Protein AF-A0A848V085-F1 (afdb_monomer_lite)

Secondary structure (DSSP, 8-state):
---HHHHHHTT---S-TTEEEETTEEEETTEEHHHHHHHH-SS--

Structure (mmCIF, N/CA/C/O backbone):
data_AF-A0A848V085-F1
#
_entry.id   AF-A0A848V085-F1
#
loop_
_atom_site.group_PDB
_atom_site.id
_atom_site.type_symbol
_atom_site.label_atom_id
_atom_site.label_alt_id
_atom_site.label_comp_id
_atom_site.label_asym_id
_atom_site.label_entity_id
_atom_site.label_seq_id
_atom_site.pdbx_PDB_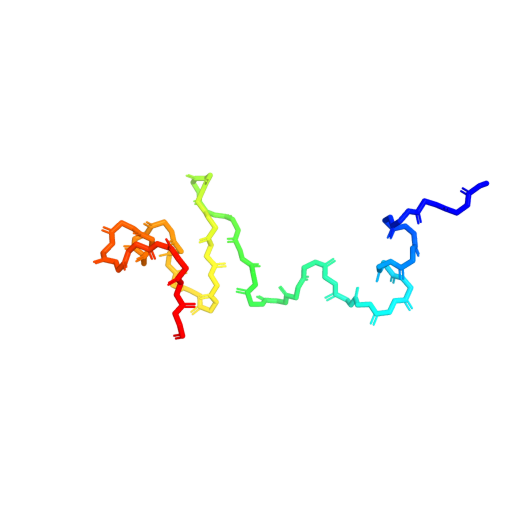ins_code
_atom_site.Cartn_x
_atom_site.Cartn_y
_atom_site.Cartn_z
_atom_site.occupancy
_atom_site.B_iso_or_equiv
_atom_site.auth_seq_id
_atom_site.auth_comp_id
_atom_site.auth_asym_id
_atom_site.auth_atom_id
_atom_site.pdbx_PDB_model_num
ATOM 1 N N . MET A 1 1 ? 11.993 -8.488 -27.776 1.00 58.97 1 MET A N 1
ATOM 2 C CA . MET A 1 1 ? 12.042 -7.117 -27.227 1.00 58.97 1 MET A CA 1
ATOM 3 C C . MET A 1 1 ? 11.824 -7.266 -25.734 1.00 58.97 1 MET A C 1
ATOM 5 O O . MET A 1 1 ? 10.820 -7.867 -25.390 1.00 58.97 1 MET A O 1
ATOM 9 N N . LYS A 1 2 ? 12.776 -6.880 -24.876 1.00 62.16 2 LYS A N 1
ATOM 10 C CA . LYS A 1 2 ? 12.577 -6.974 -23.420 1.00 62.16 2 LYS A CA 1
ATOM 11 C C . LYS A 1 2 ? 11.735 -5.779 -22.987 1.00 62.16 2 LYS A C 1
ATOM 13 O O . LYS A 1 2 ? 12.121 -4.642 -23.253 1.00 62.16 2 LYS A O 1
ATOM 18 N N . THR A 1 3 ? 10.565 -6.038 -22.428 1.00 79.69 3 THR A N 1
ATOM 19 C CA . THR A 1 3 ? 9.675 -5.012 -21.891 1.00 79.69 3 THR A CA 1
ATOM 20 C C . THR A 1 3 ? 10.217 -4.499 -20.558 1.00 79.69 3 THR A C 1
ATOM 22 O O . THR A 1 3 ? 11.047 -5.139 -19.915 1.00 79.69 3 THR A O 1
ATOM 25 N N . TYR A 1 4 ? 9.753 -3.326 -20.126 1.00 69.94 4 TYR A N 1
ATOM 26 C CA . TYR A 1 4 ? 10.066 -2.821 -18.787 1.00 69.94 4 TYR A CA 1
ATOM 27 C C . TYR A 1 4 ? 9.618 -3.809 -17.693 1.00 69.94 4 TYR A C 1
ATOM 29 O O . TYR A 1 4 ? 10.315 -3.963 -16.697 1.00 69.94 4 TYR A O 1
ATOM 37 N N . ALA A 1 5 ? 8.520 -4.540 -17.927 1.00 70.62 5 ALA A N 1
ATOM 38 C CA . ALA A 1 5 ? 8.061 -5.613 -17.048 1.00 70.62 5 ALA A CA 1
ATOM 39 C C . ALA A 1 5 ? 9.087 -6.758 -16.953 1.00 70.62 5 ALA A C 1
ATOM 41 O O . ALA A 1 5 ? 9.433 -7.164 -15.849 1.00 70.62 5 ALA A O 1
ATOM 42 N N . ASP A 1 6 ? 9.675 -7.181 -18.078 1.00 70.94 6 ASP A N 1
ATOM 43 C CA . ASP A 1 6 ? 10.702 -8.236 -18.090 1.00 70.94 6 ASP A CA 1
ATOM 44 C C . ASP A 1 6 ? 11.986 -7.841 -17.329 1.00 70.94 6 ASP A C 1
ATOM 46 O O . ASP A 1 6 ? 12.716 -8.708 -16.855 1.00 70.94 6 ASP A O 1
ATOM 50 N N . LEU A 1 7 ? 12.301 -6.541 -17.225 1.00 71.81 7 LEU A N 1
ATOM 51 C CA . LEU A 1 7 ? 13.448 -6.040 -16.448 1.00 71.81 7 LEU A CA 1
ATOM 52 C C . LEU A 1 7 ? 13.168 -6.034 -14.937 1.00 71.81 7 LEU A C 1
ATOM 54 O O . LEU A 1 7 ? 14.072 -6.303 -14.143 1.00 71.81 7 LEU A O 1
ATOM 58 N N . ILE A 1 8 ? 11.926 -5.733 -14.551 1.00 66.44 8 ILE A N 1
ATOM 59 C CA . ILE A 1 8 ? 11.465 -5.741 -13.157 1.00 66.44 8 ILE A CA 1
ATOM 60 C C . ILE A 1 8 ? 11.445 -7.182 -12.625 1.00 66.44 8 ILE A C 1
ATOM 62 O O . ILE A 1 8 ? 12.059 -7.445 -11.592 1.00 66.44 8 ILE A O 1
ATOM 66 N N . ASP A 1 9 ? 10.861 -8.121 -13.378 1.00 66.44 9 ASP A N 1
ATOM 67 C CA . ASP A 1 9 ? 10.804 -9.550 -13.019 1.00 66.44 9 ASP A CA 1
ATOM 68 C C . ASP A 1 9 ? 12.198 -10.171 -12.845 1.00 66.44 9 ASP A C 1
ATOM 70 O O . ASP A 1 9 ? 12.391 -11.093 -12.056 1.00 66.44 9 ASP A O 1
ATOM 74 N N . GLN A 1 10 ? 13.208 -9.656 -13.556 1.00 64.31 10 GLN A N 1
ATOM 75 C CA . GLN A 1 10 ? 14.574 -10.174 -13.473 1.00 64.31 10 GLN A CA 1
ATOM 76 C C . GLN A 1 10 ? 15.301 -9.784 -12.169 1.00 64.31 10 GLN A C 1
ATOM 78 O O . GLN A 1 10 ? 16.361 -10.340 -11.877 1.00 64.31 10 GLN A O 1
ATOM 83 N N . THR A 1 11 ? 14.782 -8.818 -11.403 1.00 62.25 11 THR A N 1
ATOM 84 C CA . THR A 1 11 ? 15.467 -8.255 -10.222 1.00 62.25 11 THR A CA 1
ATOM 85 C C . THR A 1 11 ? 14.618 -8.201 -8.954 1.00 62.25 11 THR A C 1
ATOM 87 O O . THR A 1 11 ? 15.190 -8.104 -7.868 1.00 62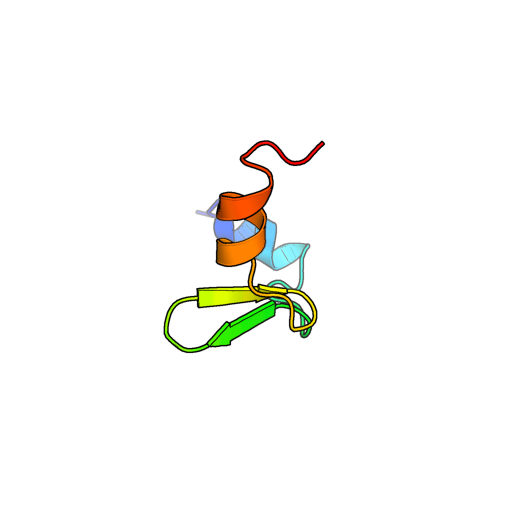.25 11 THR A O 1
ATOM 90 N N . PHE A 1 12 ? 13.291 -8.316 -9.054 1.00 64.31 12 PHE A N 1
ATOM 91 C CA . PHE A 1 12 ? 12.383 -8.226 -7.914 1.00 64.31 12 PHE A CA 1
ATOM 92 C C . PHE A 1 12 ? 11.374 -9.372 -7.918 1.00 64.31 12 PHE A C 1
ATOM 94 O O . PHE A 1 12 ? 10.589 -9.520 -8.847 1.00 64.31 12 PHE A O 1
ATOM 101 N N . ASP A 1 13 ? 11.366 -10.147 -6.834 1.00 68.62 13 ASP A N 1
ATOM 102 C CA . ASP A 1 13 ? 10.382 -11.203 -6.585 1.00 68.62 13 ASP A CA 1
ATOM 103 C C . ASP A 1 13 ? 9.074 -10.543 -6.098 1.00 68.62 13 ASP A C 1
ATOM 105 O O . ASP A 1 13 ? 8.774 -10.493 -4.905 1.00 68.62 13 ASP A O 1
ATOM 109 N N . PHE A 1 14 ? 8.355 -9.891 -7.016 1.00 73.38 14 PHE A N 1
ATOM 110 C CA . PHE A 1 14 ? 7.106 -9.180 -6.744 1.00 73.38 14 PHE A CA 1
ATOM 111 C C . PHE A 1 14 ? 5.930 -9.888 -7.434 1.00 73.38 14 PHE A C 1
ATOM 113 O O . PHE A 1 14 ? 6.037 -10.236 -8.607 1.00 73.38 14 PHE A O 1
ATOM 120 N N . PRO A 1 15 ? 4.770 -10.046 -6.772 1.00 74.75 15 PRO A N 1
ATOM 121 C CA . PRO A 1 15 ? 4.446 -9.610 -5.415 1.00 74.75 15 PRO A CA 1
ATOM 122 C C . PRO 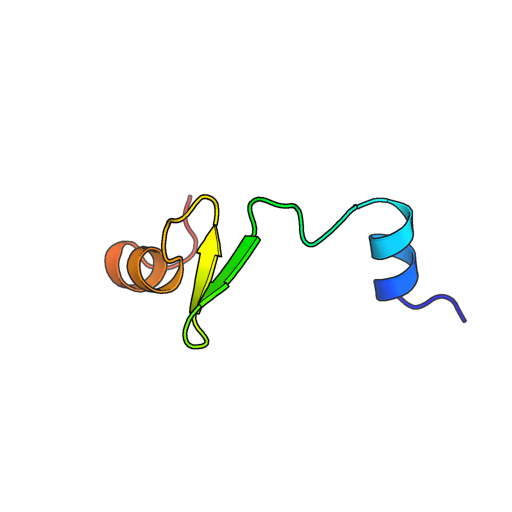A 1 15 ? 5.077 -10.498 -4.338 1.00 74.75 15 PRO A C 1
ATOM 124 O O . PRO A 1 15 ? 5.026 -11.725 -4.400 1.00 74.75 15 PRO A O 1
ATOM 127 N N . THR A 1 16 ? 5.622 -9.863 -3.302 1.00 82.50 16 THR A N 1
ATOM 128 C CA . THR A 1 16 ? 6.154 -10.566 -2.132 1.00 82.50 16 THR A CA 1
ATOM 129 C C . THR A 1 16 ? 5.006 -11.109 -1.255 1.00 82.50 16 THR A C 1
ATOM 131 O O . THR A 1 16 ? 3.852 -10.688 -1.385 1.00 82.50 16 THR A O 1
ATOM 134 N N . LYS A 1 17 ? 5.288 -12.050 -0.337 1.00 84.38 17 LYS A N 1
ATOM 135 C CA . LYS A 1 17 ? 4.274 -12.735 0.513 1.00 84.38 17 LYS A CA 1
ATOM 136 C C . LYS A 1 17 ? 3.434 -11.784 1.383 1.00 84.38 17 LYS A C 1
ATOM 138 O O . LYS A 1 17 ? 2.380 -12.166 1.899 1.00 84.38 17 LYS A O 1
ATOM 143 N N . GLU A 1 18 ? 3.929 -10.573 1.583 1.00 89.00 18 GLU A N 1
ATOM 144 C CA . GLU A 1 18 ? 3.334 -9.477 2.334 1.00 89.00 18 GLU A CA 1
ATOM 145 C C . GLU A 1 18 ? 2.145 -8.840 1.608 1.00 89.00 18 GLU A C 1
ATOM 147 O O . GLU A 1 18 ? 1.263 -8.286 2.273 1.00 89.00 18 GLU A O 1
ATOM 152 N N . PHE A 1 19 ? 2.107 -8.917 0.274 1.00 91.69 19 PHE A N 1
ATOM 153 C CA . PHE A 1 19 ? 1.023 -8.380 -0.541 1.00 91.69 19 PHE A CA 1
ATOM 154 C C . PHE A 1 19 ? -0.107 -9.397 -0.680 1.00 91.69 19 PHE A C 1
ATOM 156 O O . PHE A 1 19 ? 0.100 -10.553 -1.050 1.00 91.69 19 PHE A O 1
ATOM 163 N N . LYS A 1 20 ? -1.335 -8.957 -0.403 1.00 92.81 20 LYS A N 1
ATOM 164 C CA . LYS A 1 20 ? -2.550 -9.758 -0.589 1.00 92.81 20 LYS A CA 1
ATOM 165 C C . LYS A 1 20 ? -3.657 -8.901 -1.172 1.00 92.81 20 LYS A C 1
ATOM 167 O O . LYS A 1 20 ? -3.810 -7.750 -0.787 1.00 92.81 20 LYS A O 1
ATOM 172 N N . VAL A 1 21 ? -4.465 -9.478 -2.053 1.00 91.31 21 VAL A N 1
ATOM 173 C CA . VAL A 1 21 ? -5.700 -8.843 -2.521 1.00 91.31 21 VAL A CA 1
ATOM 174 C C . VAL A 1 21 ? -6.875 -9.544 -1.855 1.00 91.31 21 VAL A C 1
ATOM 176 O O . VAL A 1 21 ? -7.032 -10.756 -1.989 1.00 91.31 21 VAL A O 1
ATOM 179 N N . VAL A 1 22 ? -7.688 -8.789 -1.120 1.00 91.38 22 VAL A N 1
ATOM 180 C CA . VAL A 1 22 ? -8.890 -9.284 -0.436 1.00 91.38 22 VAL A CA 1
ATOM 181 C C . VAL A 1 22 ? -10.036 -8.353 -0.803 1.00 91.38 22 VAL A C 1
ATOM 183 O O . VAL A 1 22 ? -9.912 -7.147 -0.640 1.00 91.38 22 VAL A O 1
ATOM 186 N N . ASN A 1 23 ? -11.139 -8.888 -1.334 1.00 91.75 23 ASN A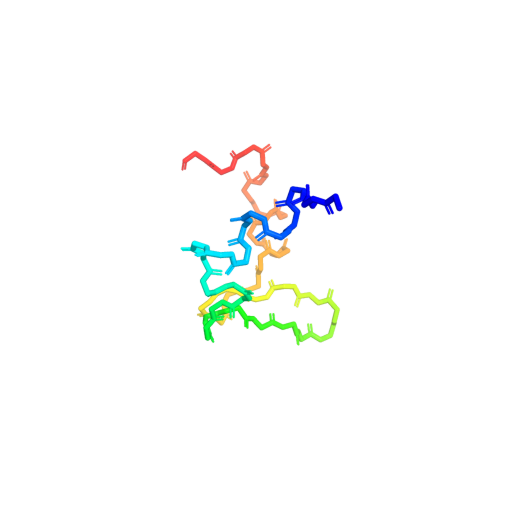 N 1
ATOM 187 C CA . ASN A 1 23 ? -12.306 -8.092 -1.745 1.00 91.75 23 ASN A CA 1
ATOM 188 C C . ASN A 1 23 ? -11.948 -6.891 -2.643 1.00 91.75 23 ASN A C 1
ATOM 190 O O . ASN A 1 23 ? -12.451 -5.787 -2.447 1.00 91.75 23 ASN A O 1
ATOM 194 N N . ASN A 1 24 ? -11.058 -7.102 -3.619 1.00 90.56 24 ASN A N 1
ATOM 195 C CA . ASN A 1 24 ? -10.570 -6.056 -4.526 1.00 90.56 24 ASN A CA 1
ATOM 196 C C . ASN A 1 24 ? -9.776 -4.916 -3.856 1.00 90.56 24 ASN A C 1
ATOM 198 O O . ASN A 1 24 ? -9.533 -3.887 -4.484 1.00 90.56 24 ASN A O 1
ATOM 202 N N . GLN A 1 25 ? -9.341 -5.099 -2.611 1.00 91.31 25 GLN A N 1
ATOM 203 C CA . GLN A 1 25 ? -8.517 -4.147 -1.875 1.00 91.31 25 GLN A CA 1
ATOM 204 C C . GLN A 1 25 ? -7.117 -4.715 -1.667 1.00 91.31 25 GLN A C 1
ATOM 206 O O . GLN A 1 25 ? -6.943 -5.910 -1.412 1.00 91.31 25 GLN A O 1
ATOM 211 N N . LEU A 1 26 ? -6.109 -3.852 -1.799 1.00 92.06 26 LEU A N 1
ATOM 212 C CA . LEU A 1 26 ? -4.715 -4.227 -1.607 1.00 92.06 26 LEU A CA 1
ATOM 213 C C . LEU A 1 26 ? -4.359 -4.154 -0.122 1.00 92.06 26 LEU A C 1
ATOM 215 O O . LEU A 1 26 ? -4.427 -3.094 0.499 1.00 92.06 26 LEU A O 1
ATOM 219 N N . HIS A 1 27 ? -3.946 -5.289 0.423 1.00 93.81 27 HIS A N 1
ATOM 220 C CA . HIS A 1 27 ? -3.400 -5.416 1.760 1.00 93.81 27 HIS A CA 1
ATOM 221 C C . HIS A 1 27 ? -1.882 -5.569 1.692 1.00 93.81 27 HIS A C 1
ATOM 223 O O . HIS A 1 27 ? -1.364 -6.359 0.900 1.00 93.81 27 HIS A O 1
ATOM 229 N N . PHE A 1 28 ? -1.183 -4.862 2.574 1.00 92.94 28 PHE A N 1
ATOM 230 C CA . PHE A 1 28 ? 0.256 -4.978 2.782 1.00 92.94 28 PHE A CA 1
ATOM 231 C C . PHE A 1 28 ? 0.517 -5.278 4.260 1.00 92.94 28 PHE A C 1
ATOM 233 O O . PHE A 1 28 ? 0.049 -4.547 5.130 1.00 92.94 28 PHE A O 1
ATOM 240 N N . HIS A 1 29 ? 1.174 -6.403 4.566 1.00 91.50 29 HIS A N 1
ATOM 241 C CA . HIS A 1 29 ? 1.324 -6.918 5.941 1.00 91.50 29 HIS A CA 1
ATOM 242 C C . HIS A 1 29 ? -0.004 -7.049 6.717 1.00 91.50 29 HIS A C 1
ATOM 244 O O . HIS A 1 29 ? -0.061 -6.869 7.930 1.00 91.50 29 HIS A O 1
ATOM 250 N N . GLY A 1 30 ? -1.099 -7.356 6.015 1.00 90.50 30 GLY A N 1
ATOM 251 C CA . GLY A 1 30 ? -2.439 -7.439 6.607 1.00 90.50 30 GLY A CA 1
ATOM 252 C C . GLY A 1 30 ? -3.147 -6.091 6.787 1.00 90.50 30 GLY A C 1
ATOM 253 O O . GLY A 1 30 ? -4.336 -6.087 7.092 1.00 90.50 30 GLY A O 1
ATOM 254 N N . VAL A 1 31 ? -2.478 -4.966 6.524 1.00 90.62 31 VAL A N 1
ATOM 255 C CA . VAL A 1 31 ? -3.064 -3.620 6.578 1.00 90.62 31 VAL A CA 1
ATOM 256 C C . VAL A 1 31 ? -3.707 -3.272 5.242 1.00 90.62 31 VAL A C 1
ATOM 258 O O . VAL A 1 31 ? -3.063 -3.381 4.201 1.00 90.62 31 VAL A O 1
ATOM 261 N N . ASN A 1 32 ? -4.961 -2.825 5.268 1.00 93.19 32 ASN A N 1
ATO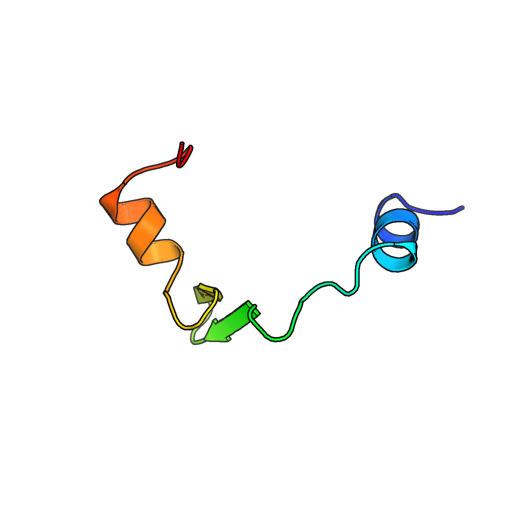M 262 C CA . ASN A 1 32 ? -5.673 -2.358 4.083 1.00 93.19 32 ASN A CA 1
ATOM 263 C C . ASN A 1 32 ? -5.121 -1.000 3.621 1.00 93.19 32 ASN A C 1
ATOM 265 O O . ASN A 1 32 ? -5.312 0.016 4.290 1.00 93.19 32 ASN A O 1
ATOM 269 N N . LEU A 1 33 ? -4.453 -0.957 2.467 1.00 91.94 33 LEU A N 1
ATOM 270 C CA . LEU A 1 33 ? -3.851 0.281 1.965 1.00 91.94 33 LEU A CA 1
ATOM 271 C C . LEU A 1 33 ? -4.898 1.335 1.593 1.00 91.94 33 LEU A C 1
ATOM 273 O O . LEU A 1 33 ? -4.622 2.526 1.724 1.00 91.94 33 LEU A O 1
ATOM 277 N N . GLN A 1 34 ? -6.109 0.927 1.196 1.00 89.75 34 GLN A N 1
ATOM 278 C CA . GLN A 1 34 ? -7.186 1.870 0.892 1.00 89.75 34 GLN A CA 1
ATOM 279 C C . GLN A 1 34 ? -7.583 2.686 2.131 1.00 89.75 34 GLN A C 1
ATOM 281 O O . GLN A 1 34 ? -7.834 3.886 2.025 1.00 89.75 34 GLN A O 1
ATOM 286 N N . GLU A 1 35 ? -7.596 2.064 3.313 1.00 90.56 35 GLU A N 1
ATOM 287 C CA . GLU A 1 35 ? -7.872 2.753 4.580 1.00 90.56 35 GLU A CA 1
ATOM 288 C C . GLU A 1 35 ? -6.777 3.764 4.925 1.00 90.56 35 GLU A C 1
ATOM 290 O O . GLU A 1 35 ? -7.075 4.881 5.349 1.00 90.56 35 GLU A O 1
ATOM 295 N N . ILE A 1 36 ? -5.512 3.400 4.698 1.00 90.44 36 ILE A N 1
ATOM 296 C CA . ILE A 1 36 ? -4.365 4.285 4.931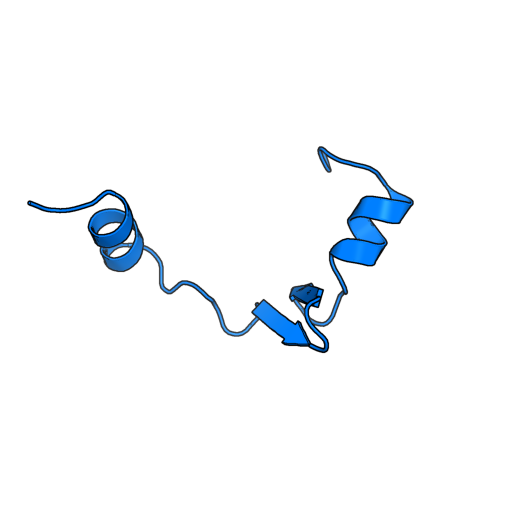 1.00 90.44 36 ILE A CA 1
ATOM 297 C C . ILE A 1 36 ? -4.432 5.505 4.008 1.00 90.44 36 ILE A C 1
ATOM 299 O O . ILE A 1 36 ? -4.295 6.633 4.481 1.00 90.44 36 ILE A O 1
ATOM 303 N N . ILE A 1 37 ? -4.707 5.295 2.718 1.00 90.06 37 ILE A N 1
ATOM 304 C CA . ILE A 1 37 ? -4.868 6.375 1.735 1.00 90.06 37 ILE A CA 1
ATOM 305 C C . ILE A 1 37 ? -6.005 7.311 2.146 1.00 90.06 37 ILE A C 1
ATOM 307 O O . ILE A 1 37 ? -5.827 8.526 2.156 1.00 90.06 37 ILE A O 1
ATOM 311 N N . ASN A 1 38 ? -7.155 6.760 2.537 1.00 88.75 38 ASN A N 1
ATOM 312 C CA . ASN A 1 38 ? -8.301 7.565 2.952 1.00 88.75 38 ASN A CA 1
ATOM 313 C C . ASN A 1 38 ? -8.010 8.377 4.226 1.00 88.75 38 ASN A C 1
ATOM 315 O O . ASN A 1 38 ? -8.509 9.491 4.368 1.00 88.75 38 ASN A O 1
ATOM 319 N N . LYS A 1 39 ? -7.216 7.831 5.157 1.00 89.69 39 LYS A N 1
ATOM 320 C CA . LYS A 1 39 ? -6.914 8.468 6.446 1.00 89.69 39 LYS A CA 1
ATOM 321 C C . LYS A 1 39 ? -5.822 9.533 6.362 1.00 89.69 39 LYS A C 1
ATOM 323 O O . LYS A 1 39 ? -5.919 10.548 7.046 1.00 89.69 39 LYS A O 1
ATOM 328 N N . TYR A 1 40 ? -4.775 9.286 5.581 1.00 89.44 40 TYR A N 1
ATOM 329 C CA . TYR A 1 40 ? -3.562 10.113 5.574 1.00 89.44 40 TYR A CA 1
ATOM 330 C C . TYR A 1 40 ? -3.337 10.863 4.257 1.00 89.44 40 TYR A C 1
ATOM 332 O O . TYR A 1 40 ? -2.490 11.752 4.201 1.00 89.44 40 TYR A O 1
ATOM 340 N N . GLY A 1 41 ? -4.102 10.545 3.210 1.00 81.31 41 GLY A N 1
ATOM 341 C CA . GLY A 1 41 ? -3.857 11.045 1.864 1.00 81.31 41 GLY A CA 1
ATOM 342 C C . GLY A 1 41 ? -2.586 10.457 1.245 1.00 81.31 41 GLY A C 1
ATOM 343 O O . GLY A 1 41 ? -1.892 9.621 1.824 1.00 81.31 41 GLY A O 1
ATOM 344 N N . THR A 1 42 ? -2.280 10.898 0.030 1.00 84.69 42 THR A N 1
ATOM 345 C CA . THR A 1 42 ? -1.058 10.538 -0.703 1.00 84.69 42 THR A CA 1
ATOM 346 C C . THR A 1 42 ? -0.386 11.817 -1.202 1.00 84.69 42 THR A C 1
ATOM 348 O O . THR A 1 42 ? -1.107 12.699 -1.673 1.00 84.69 42 THR A O 1
ATOM 351 N N . PRO A 1 43 ? 0.951 11.947 -1.166 1.00 80.00 43 PRO A N 1
ATOM 352 C CA . PRO A 1 43 ? 1.941 10.922 -0.838 1.00 80.00 43 PRO A CA 1
ATOM 353 C C . PRO A 1 43 ? 2.068 10.700 0.673 1.00 80.00 43 PRO A C 1
ATOM 355 O O . PRO A 1 43 ? 2.121 11.659 1.441 1.00 80.00 43 PRO A O 1
ATOM 358 N N . LEU A 1 44 ? 2.173 9.436 1.081 1.00 70.81 44 LEU A N 1
ATOM 359 C CA . LEU A 1 44 ? 2.681 9.094 2.408 1.00 70.81 44 LEU A CA 1
ATOM 360 C C . LEU A 1 44 ? 4.165 9.481 2.427 1.00 70.81 44 LEU A C 1
ATOM 362 O O . LEU A 1 44 ? 4.918 9.046 1.554 1.00 70.81 44 LEU A O 1
ATOM 366 N N . ARG A 1 45 ? 4.542 10.369 3.346 1.00 58.72 45 ARG A N 1
ATOM 367 C CA . ARG A 1 45 ? 5.934 10.781 3.553 1.00 58.72 45 ARG A CA 1
ATOM 368 C C . ARG A 1 45 ? 6.685 9.790 4.423 1.00 58.72 45 ARG A C 1
ATOM 370 O O . ARG A 1 45 ? 6.054 9.252 5.358 1.00 58.72 45 ARG A O 1
#

Sequence (45 aa):
MKTYADLIDQTFDFPTKEFKVVNNQLHFHGVNLQEIINKYGTPLR

Radius of gyration: 13.85 Å; chains: 1; bounding box: 28×24×34 Å

Foldseek 3Di:
DQDPVNVCVVPDPPPDPQWDQDPNFTGGVNHGVVVVCVVPNPPDD

pLDDT: mean 81.38, std 11.4, range [58.72, 93.81]